Protein AF-A0A4Z2BMJ3-F1 (afdb_monomer)

Mean predicted aligned error: 12.87 Å

InterPro domains:
  IPR039015 Endonuclease domain-containing 1 protein [PTHR21472] (11-104)
  IPR044925 His-Me finger superfamily [SSF54060] (32-104)
  IPR044929 DNA/RNA non-specific endonuclease superfamily [G3DSA:3.40.570.10] (41-108)

pLDDT: mean 78.42, std 15.23, range [35.69, 95.88]

Nearest PDB structures (foldseek):
  4dfc-assembly1_A  TM=6.182E-01  e=1.290E+00  Escherichia coli K-12
  5efv-assembly1_A  TM=5.484E-01  e=3.206E+00  Dubowvirus dv11
  3v4r-assembly1_B  TM=6.778E-01  e=6.997E+00  Bacillus subtilis
  7ona-assembly1_A  TM=5.035E-01  e=8.505E+00  synthetic construct

Organism: NCBI:txid433685

Secondary structure (DSSP, 8-state):
----HHHHHHHHHHHHHHT-----EESSSTTTGGGSGGG-PPSS---TTEEEEEEEETTEEEEEEEEETTTTEEEEEE---PPP-S-----PPP---GGGS-TT----

Structure (mmCIF, N/CA/C/O backbone):
data_AF-A0A4Z2BMJ3-F1
#
_entry.id   AF-A0A4Z2BMJ3-F1
#
loop_
_atom_site.group_PDB
_atom_site.id
_atom_site.type_symbol
_atom_site.label_atom_id
_atom_site.label_alt_id
_atom_site.label_comp_id
_atom_site.label_asym_id
_atom_site.label_entity_id
_atom_site.label_seq_id
_atom_site.pdbx_PDB_ins_code
_atom_site.Cartn_x
_atom_site.Cartn_y
_atom_site.Cartn_z
_atom_site.occupancy
_atom_site.B_iso_or_equiv
_atom_site.auth_seq_id
_atom_site.auth_comp_id
_atom_site.auth_asym_id
_atom_site.auth_atom_id
_atom_site.pdbx_PDB_model_num
ATOM 1 N N . MET A 1 1 ? 44.184 21.106 25.206 1.00 51.38 1 MET A N 1
ATOM 2 C CA . MET A 1 1 ? 43.675 19.752 24.883 1.00 51.38 1 MET A CA 1
ATOM 3 C C . MET A 1 1 ? 42.801 19.838 23.637 1.00 51.38 1 MET A C 1
ATOM 5 O O . MET A 1 1 ? 41.667 20.286 23.727 1.00 51.38 1 MET A O 1
ATOM 9 N N . MET A 1 2 ? 43.343 19.494 22.467 1.00 58.88 2 MET A N 1
ATOM 10 C CA . MET A 1 2 ? 42.607 19.513 21.197 1.00 58.88 2 MET A CA 1
ATOM 11 C C . MET A 1 2 ? 41.956 18.140 21.017 1.00 58.88 2 MET A C 1
ATOM 13 O O . MET A 1 2 ? 42.655 17.136 20.909 1.00 58.88 2 MET A O 1
ATOM 17 N N . ARG A 1 3 ? 40.622 18.072 21.073 1.00 63.09 3 ARG A N 1
ATOM 18 C CA . ARG A 1 3 ? 39.896 16.818 20.824 1.00 63.09 3 ARG A CA 1
ATOM 19 C C . ARG A 1 3 ? 40.143 16.417 19.362 1.00 63.09 3 ARG A C 1
ATOM 21 O O . ARG A 1 3 ? 39.996 17.277 18.493 1.00 63.09 3 ARG A O 1
ATOM 28 N N . PRO A 1 4 ? 40.550 15.169 19.079 1.00 74.94 4 PRO A N 1
ATOM 29 C CA . PRO A 1 4 ? 40.954 14.771 17.737 1.00 74.94 4 PRO A CA 1
ATOM 30 C C . PRO A 1 4 ? 39.767 14.905 16.782 1.00 74.94 4 PRO A C 1
ATOM 32 O O . PRO A 1 4 ? 38.715 14.330 17.032 1.00 74.94 4 PRO A O 1
ATOM 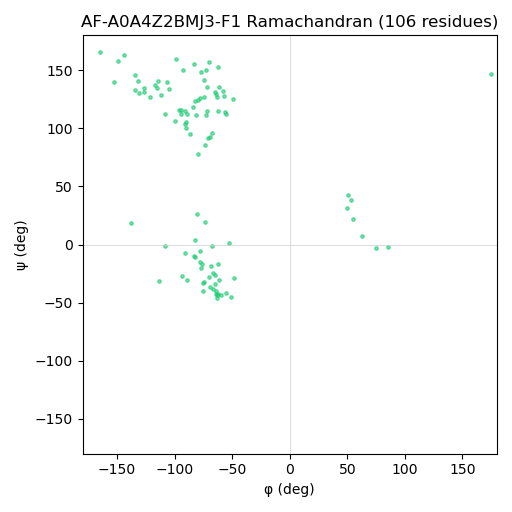35 N N . LEU A 1 5 ? 39.944 15.626 15.669 1.00 71.75 5 LEU A N 1
ATOM 36 C CA . LEU A 1 5 ? 38.939 15.785 14.601 1.00 71.75 5 LEU A CA 1
ATOM 37 C C . LEU A 1 5 ? 38.334 14.440 14.154 1.00 71.75 5 LEU A C 1
ATOM 39 O O . LEU A 1 5 ? 37.162 14.370 13.800 1.00 71.75 5 LEU A O 1
ATOM 43 N N . SER A 1 6 ? 39.118 13.364 14.274 1.00 76.12 6 SER A N 1
ATOM 44 C CA . SER A 1 6 ? 38.694 11.977 14.076 1.00 76.12 6 SER A CA 1
ATOM 45 C C . SER A 1 6 ? 37.438 11.607 14.877 1.00 76.12 6 SER A C 1
ATOM 47 O O . SER A 1 6 ? 36.506 11.042 14.310 1.00 76.12 6 SER A O 1
ATOM 49 N N . SER A 1 7 ? 37.338 11.976 16.161 1.00 80.44 7 SER A N 1
ATOM 50 C CA . SER A 1 7 ? 36.177 11.597 16.978 1.00 80.44 7 SER A CA 1
ATOM 51 C C . SER A 1 7 ? 34.881 12.235 16.478 1.00 80.44 7 SER A C 1
ATOM 53 O O . SER A 1 7 ? 33.832 11.596 16.522 1.00 80.44 7 SER A O 1
ATOM 55 N N . TYR A 1 8 ? 34.949 13.455 15.940 1.00 85.44 8 TYR A N 1
ATOM 56 C CA . TYR A 1 8 ? 33.791 14.124 15.349 1.00 85.44 8 TYR A CA 1
ATOM 57 C C . TYR A 1 8 ? 33.336 13.448 14.053 1.00 85.44 8 TYR A C 1
ATOM 59 O O . TYR A 1 8 ? 32.134 13.315 13.844 1.00 85.44 8 TYR A O 1
ATOM 67 N N . VAL A 1 9 ? 34.262 12.951 13.225 1.00 87.69 9 VAL A N 1
ATOM 68 C CA . VAL A 1 9 ? 33.932 12.196 12.000 1.00 87.69 9 VAL A CA 1
ATOM 69 C C . VAL A 1 9 ? 33.214 10.886 12.332 1.00 87.69 9 VAL A C 1
ATOM 71 O O . VAL A 1 9 ? 32.211 10.556 11.698 1.00 87.69 9 VAL A O 1
ATOM 74 N N . TRP A 1 10 ? 33.676 10.168 13.359 1.00 84.19 10 TRP A N 1
ATOM 75 C CA . TRP A 1 10 ? 33.030 8.941 13.836 1.00 84.19 10 TRP A CA 1
ATOM 76 C C . TRP A 1 10 ? 31.620 9.195 14.373 1.00 84.19 10 TRP A C 1
ATOM 78 O O . TRP A 1 10 ? 30.685 8.485 14.005 1.00 84.19 10 TRP A O 1
ATOM 88 N N . ILE A 1 11 ? 31.452 10.233 15.195 1.00 88.38 11 ILE A N 1
ATOM 89 C CA . ILE A 1 11 ? 30.141 10.627 15.729 1.00 88.38 11 ILE A CA 1
ATOM 90 C C . ILE A 1 11 ? 29.193 11.024 14.589 1.00 88.38 11 ILE A C 1
ATOM 92 O O . ILE A 1 11 ? 28.039 10.598 14.582 1.00 88.38 11 ILE A O 1
ATOM 96 N N . LEU A 1 12 ? 29.679 11.778 13.598 1.00 85.31 12 LEU A N 1
ATOM 97 C CA . LEU A 1 12 ? 28.885 12.170 12.435 1.00 85.31 12 LEU A CA 1
ATOM 98 C C . LEU A 1 12 ? 28.461 10.945 11.607 1.00 85.31 12 LEU A C 1
ATOM 100 O O . LEU A 1 12 ? 27.296 10.833 11.243 1.00 85.31 12 LEU A O 1
ATOM 104 N N . CYS A 1 13 ? 29.364 9.988 11.364 1.00 83.25 13 CYS A N 1
ATOM 105 C CA . CYS A 1 13 ? 29.033 8.743 10.660 1.00 83.25 13 CYS A CA 1
ATOM 106 C C . CYS A 1 13 ? 27.956 7.929 11.387 1.00 83.25 13 CYS A C 1
ATOM 108 O O . CYS A 1 13 ? 27.023 7.443 10.747 1.00 83.25 13 CYS A O 1
ATOM 110 N N . LEU A 1 14 ? 28.053 7.805 12.713 1.00 82.62 14 LEU A N 1
ATOM 111 C CA . LEU A 1 14 ? 27.053 7.099 13.518 1.00 82.62 14 LEU A CA 1
ATOM 112 C C . LEU A 1 14 ? 25.682 7.790 13.460 1.00 82.62 14 LEU A C 1
ATOM 114 O O . LEU A 1 14 ? 24.666 7.111 13.324 1.00 82.62 14 LEU A O 1
ATOM 118 N N . LEU A 1 15 ? 25.653 9.126 13.489 1.00 80.19 15 LEU A N 1
ATOM 119 C CA . LEU A 1 15 ? 24.420 9.912 13.378 1.00 80.19 15 LEU A CA 1
ATOM 120 C C . LEU A 1 15 ? 23.762 9.777 11.991 1.00 80.19 15 LEU A C 1
ATOM 122 O O . LEU A 1 15 ? 22.544 9.677 11.880 1.00 80.19 15 LEU A O 1
ATOM 126 N N . MET A 1 16 ? 24.555 9.724 10.918 1.00 73.56 16 MET A N 1
ATOM 127 C CA . MET A 1 16 ? 24.038 9.560 9.552 1.00 73.56 16 MET A CA 1
ATOM 128 C C . MET A 1 16 ? 23.466 8.157 9.295 1.00 73.56 16 MET A C 1
ATOM 130 O O . MET A 1 16 ? 22.565 8.001 8.469 1.00 73.56 16 MET A O 1
ATOM 134 N N . MET A 1 17 ? 23.955 7.133 10.001 1.00 66.69 17 MET A N 1
ATOM 135 C CA . MET A 1 17 ? 23.423 5.770 9.898 1.00 66.69 17 MET A CA 1
ATOM 136 C C . MET A 1 17 ? 22.075 5.604 10.610 1.00 66.69 17 MET A C 1
ATOM 138 O O . MET A 1 17 ? 21.234 4.849 10.124 1.00 66.69 17 MET A O 1
ATOM 142 N N . SER A 1 18 ? 21.831 6.327 11.708 1.00 60.81 18 SER A N 1
ATOM 143 C CA . SER A 1 18 ? 20.557 6.280 12.444 1.00 60.81 18 SER A CA 1
ATOM 144 C C . SER A 1 18 ? 19.428 7.088 11.789 1.00 60.81 18 SER A C 1
ATOM 146 O O . SER A 1 18 ? 18.260 6.858 12.089 1.00 60.81 18 SER A O 1
ATOM 148 N N . LEU A 1 19 ? 19.746 7.979 10.843 1.00 59.16 19 LEU A N 1
ATOM 149 C CA . LEU A 1 19 ? 18.777 8.747 10.044 1.00 59.16 19 LEU A CA 1
ATOM 150 C C . LEU A 1 19 ? 18.217 7.980 8.832 1.00 59.16 19 LEU A C 1
ATOM 152 O O . LEU A 1 19 ? 17.438 8.531 8.047 1.00 59.16 19 LEU A O 1
ATOM 156 N N . ARG A 1 20 ? 18.580 6.704 8.650 1.00 54.66 20 ARG A N 1
ATOM 157 C CA . ARG A 1 20 ? 17.962 5.851 7.630 1.00 54.66 20 ARG A CA 1
ATOM 158 C C . ARG A 1 20 ? 16.551 5.464 8.076 1.00 54.66 20 ARG A C 1
ATOM 160 O O . ARG A 1 20 ? 16.336 4.415 8.664 1.00 54.66 20 ARG A O 1
ATOM 167 N N . GLY A 1 21 ? 15.580 6.325 7.780 1.00 52.34 21 GLY A N 1
ATOM 168 C CA . GLY A 1 21 ? 14.176 5.932 7.776 1.00 52.34 21 GLY A CA 1
ATOM 169 C C . GLY A 1 21 ? 13.966 4.850 6.717 1.00 52.34 21 GLY A C 1
ATOM 170 O O . GLY A 1 21 ? 14.163 5.108 5.526 1.00 52.34 21 GLY A O 1
ATOM 171 N N . ASP A 1 22 ? 13.604 3.646 7.152 1.00 52.00 22 ASP A N 1
ATOM 172 C CA . ASP A 1 22 ? 13.261 2.534 6.271 1.00 52.00 22 ASP A CA 1
ATOM 173 C C . ASP A 1 22 ? 11.915 2.814 5.595 1.00 52.00 22 ASP A C 1
ATOM 175 O O . ASP A 1 22 ? 10.843 2.477 6.097 1.00 52.00 22 ASP A O 1
ATOM 179 N N . THR A 1 23 ? 11.952 3.431 4.417 1.00 51.97 23 THR A N 1
ATOM 180 C CA . THR A 1 23 ? 10.844 3.336 3.464 1.00 51.97 23 THR A CA 1
ATOM 181 C C . THR A 1 23 ? 10.972 1.997 2.744 1.00 51.97 23 THR A C 1
ATOM 183 O O . THR A 1 23 ? 11.500 1.902 1.636 1.00 51.97 23 THR A O 1
ATOM 186 N N . SER A 1 24 ? 10.566 0.913 3.409 1.00 53.78 24 SER A N 1
ATOM 187 C CA . SER A 1 24 ? 10.658 -0.429 2.836 1.00 53.78 24 SER A CA 1
ATOM 188 C C . SER A 1 24 ? 9.658 -0.594 1.685 1.00 53.78 24 SER A C 1
ATOM 190 O O . SER A 1 24 ? 8.504 -0.978 1.866 1.00 53.78 24 SER A O 1
ATOM 192 N N . VAL A 1 25 ? 10.109 -0.329 0.456 1.00 56.53 25 VAL A N 1
ATOM 193 C CA . VAL A 1 25 ? 9.454 -0.864 -0.743 1.00 56.53 25 VAL A CA 1
ATOM 194 C C . VAL A 1 25 ? 9.684 -2.369 -0.713 1.00 56.53 25 VAL A C 1
ATOM 196 O O . VAL A 1 25 ? 10.756 -2.863 -1.064 1.00 56.53 25 VAL A O 1
ATOM 199 N N . ALA A 1 26 ? 8.702 -3.099 -0.199 1.00 59.81 26 ALA A N 1
ATOM 200 C CA . ALA A 1 26 ? 8.824 -4.528 -0.013 1.00 59.81 26 ALA A CA 1
ATOM 201 C C . ALA A 1 26 ? 8.769 -5.236 -1.377 1.00 59.81 26 ALA A C 1
ATOM 203 O O . ALA A 1 26 ? 7.936 -4.950 -2.235 1.00 59.81 26 ALA A O 1
ATOM 204 N N . SER A 1 27 ? 9.652 -6.209 -1.598 1.00 66.75 27 SER A N 1
ATOM 205 C CA . SER A 1 27 ? 9.585 -7.053 -2.799 1.00 66.75 27 SER A CA 1
ATOM 206 C C . SER A 1 27 ? 8.358 -7.979 -2.781 1.00 66.75 27 SER A C 1
ATOM 208 O O . SER A 1 27 ? 7.929 -8.472 -3.826 1.00 66.75 27 SER A O 1
ATOM 210 N N . THR A 1 28 ? 7.760 -8.184 -1.604 1.00 82.75 28 THR A N 1
ATOM 211 C CA . THR A 1 28 ? 6.604 -9.049 -1.331 1.00 82.75 28 THR A CA 1
ATOM 212 C C . THR A 1 28 ? 5.707 -8.422 -0.258 1.00 82.75 28 THR A C 1
ATOM 214 O O . THR A 1 28 ? 6.153 -7.567 0.495 1.00 82.75 28 THR A O 1
ATOM 217 N N . PHE A 1 29 ? 4.457 -8.871 -0.125 1.00 90.75 29 PHE A N 1
ATOM 218 C CA . PHE A 1 29 ? 3.545 -8.401 0.931 1.00 90.75 29 PHE A CA 1
ATOM 219 C C . PHE A 1 29 ? 3.776 -9.074 2.299 1.00 90.75 29 PHE A C 1
ATOM 221 O O . PHE A 1 29 ? 2.842 -9.195 3.083 1.00 90.75 29 PHE A O 1
ATOM 228 N N . ARG A 1 30 ? 4.989 -9.557 2.600 1.00 88.06 30 ARG A N 1
ATOM 229 C CA . ARG A 1 30 ? 5.248 -10.414 3.773 1.00 88.06 30 ARG A CA 1
ATOM 230 C C . ARG A 1 30 ? 4.807 -9.782 5.099 1.00 88.06 30 ARG A C 1
ATOM 232 O O . ARG A 1 30 ? 4.174 -10.458 5.900 1.00 88.06 30 ARG A O 1
ATOM 239 N N . ASP A 1 31 ? 5.066 -8.490 5.286 1.00 89.25 31 ASP A N 1
ATOM 240 C CA . ASP A 1 31 ? 4.796 -7.786 6.551 1.00 89.25 31 ASP A CA 1
ATOM 241 C C . ASP A 1 31 ? 3.336 -7.318 6.696 1.00 89.25 31 ASP A C 1
ATOM 243 O O . ASP A 1 31 ? 2.913 -6.871 7.761 1.00 89.25 31 ASP A O 1
ATOM 247 N N . CYS A 1 32 ? 2.547 -7.403 5.624 1.00 93.31 32 CYS A N 1
ATOM 248 C CA . CYS A 1 32 ? 1.181 -6.884 5.563 1.00 93.31 32 CYS A CA 1
ATOM 249 C C . CYS A 1 32 ? 0.205 -7.839 4.852 1.00 93.31 32 CYS A C 1
ATOM 251 O O . CYS A 1 32 ? -0.883 -7.433 4.446 1.00 93.31 32 CYS A O 1
ATOM 253 N N . SER A 1 33 ? 0.561 -9.124 4.727 1.00 94.56 33 SER A N 1
ATOM 254 C CA . SER A 1 33 ? -0.245 -10.140 4.035 1.00 94.56 33 SER A CA 1
ATOM 255 C C . SER A 1 33 ? -1.614 -10.338 4.685 1.00 94.56 33 SER A C 1
ATOM 257 O O . SER A 1 33 ? -2.596 -10.604 4.002 1.00 94.56 33 SER A O 1
ATOM 259 N N . HIS A 1 34 ? -1.698 -10.138 6.000 1.00 95.19 34 HIS A N 1
ATOM 260 C CA . HIS A 1 34 ? -2.923 -10.283 6.781 1.00 95.19 34 HIS A CA 1
ATOM 261 C C . HIS A 1 34 ? -4.051 -9.321 6.375 1.00 95.19 34 HIS A C 1
ATOM 263 O O . HIS A 1 34 ? -5.200 -9.573 6.726 1.00 95.19 34 HIS A O 1
ATOM 269 N N . PHE A 1 35 ? -3.762 -8.246 5.631 1.00 95.88 35 PHE A N 1
ATOM 270 C CA . PHE A 1 35 ? -4.805 -7.365 5.100 1.00 95.88 35 PHE A CA 1
ATOM 271 C C . PHE A 1 35 ? -5.536 -7.939 3.885 1.00 95.88 35 PHE A C 1
ATOM 273 O O . PHE A 1 35 ? -6.638 -7.484 3.576 1.00 95.88 35 PHE A O 1
ATOM 280 N N . PHE A 1 36 ? -4.950 -8.912 3.187 1.00 94.88 36 PHE A N 1
ATOM 281 C CA . PHE A 1 36 ? -5.614 -9.568 2.067 1.00 94.88 36 PHE A CA 1
ATOM 282 C C . PHE A 1 36 ? -6.647 -10.578 2.560 1.00 94.88 36 PHE A C 1
ATOM 284 O O . PHE A 1 36 ? -6.469 -11.235 3.590 1.00 94.88 36 PHE A O 1
ATOM 291 N N . TYR A 1 37 ? -7.712 -10.753 1.778 1.00 91.75 37 TYR A N 1
ATOM 292 C CA . TYR A 1 37 ? -8.664 -11.831 2.009 1.00 91.75 37 TYR A CA 1
ATOM 293 C C . TYR A 1 37 ? -7.933 -13.177 1.990 1.00 91.75 37 TYR A C 1
ATOM 295 O O . TYR A 1 37 ? -7.161 -13.455 1.072 1.00 91.75 37 TYR A O 1
ATOM 303 N N . MET A 1 38 ? -8.125 -13.980 3.041 1.00 94.06 38 MET A N 1
ATOM 304 C CA . MET A 1 38 ? -7.396 -15.240 3.243 1.00 94.06 38 MET A CA 1
ATOM 305 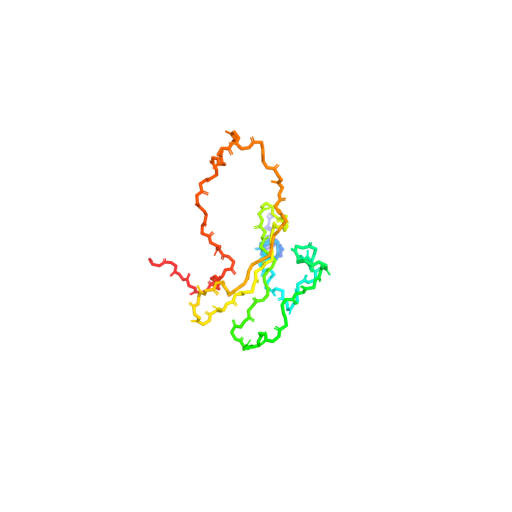C C . MET A 1 38 ? -5.869 -15.099 3.089 1.00 94.06 38 MET A C 1
ATOM 307 O O . MET A 1 38 ? -5.198 -16.016 2.627 1.00 94.06 38 MET A O 1
ATOM 311 N N . GLN A 1 39 ? -5.318 -13.931 3.435 1.00 94.25 39 GLN A N 1
ATOM 312 C CA . GLN A 1 39 ? -3.892 -13.607 3.315 1.00 94.25 39 GLN A CA 1
ATOM 313 C C . GLN A 1 39 ? -3.310 -13.800 1.903 1.00 94.25 39 GLN A C 1
ATOM 315 O O . GLN A 1 39 ? -2.100 -13.962 1.737 1.00 94.25 39 GLN A O 1
ATOM 320 N N . THR A 1 40 ? -4.168 -13.783 0.879 1.00 92.44 40 THR A N 1
ATOM 321 C CA . THR A 1 40 ? -3.796 -14.116 -0.495 1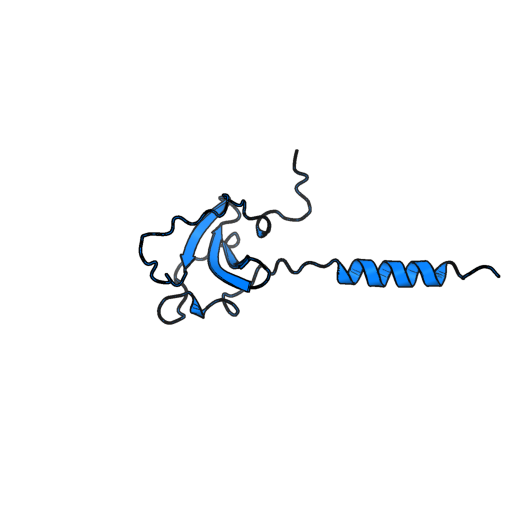.00 92.44 40 THR A CA 1
ATOM 322 C C . THR A 1 40 ? -3.771 -12.854 -1.360 1.00 92.44 40 THR A C 1
ATOM 324 O O . THR A 1 40 ? -4.822 -12.253 -1.596 1.00 92.44 40 THR A O 1
ATOM 327 N N . PRO A 1 41 ? -2.593 -12.411 -1.838 1.00 90.75 41 PRO A N 1
ATOM 328 C CA . PRO A 1 41 ? -2.499 -11.236 -2.695 1.00 90.75 41 PRO A CA 1
ATOM 329 C C . PRO A 1 41 ? -3.080 -11.494 -4.095 1.00 90.75 41 PRO A C 1
ATOM 331 O O . PRO A 1 41 ? -3.126 -12.644 -4.539 1.00 90.75 41 PRO A O 1
ATOM 334 N N . PRO A 1 42 ? -3.492 -10.437 -4.824 1.00 87.19 42 PRO A N 1
ATOM 335 C CA . PRO A 1 42 ? -4.001 -10.583 -6.182 1.00 87.19 42 PRO A CA 1
ATOM 336 C C . PRO A 1 42 ? -2.935 -11.179 -7.108 1.00 87.19 42 PRO A C 1
ATOM 338 O O . PRO A 1 42 ? -1.771 -10.768 -7.101 1.00 87.19 42 PRO A O 1
ATOM 341 N N . VAL A 1 43 ? -3.356 -12.145 -7.922 1.00 87.06 43 VAL A N 1
ATOM 342 C CA . VAL A 1 43 ? -2.529 -12.806 -8.940 1.00 87.06 43 VAL A CA 1
ATOM 343 C C . VAL A 1 43 ? -2.790 -12.207 -10.325 1.00 87.06 43 VAL A C 1
ATOM 345 O O . VAL A 1 43 ? -3.815 -11.572 -10.555 1.00 87.06 43 VAL A O 1
ATOM 348 N N . GLY A 1 44 ? -1.851 -12.389 -11.256 1.00 86.31 44 GLY A N 1
ATOM 349 C CA . GLY A 1 44 ? -1.996 -11.934 -12.648 1.00 86.31 44 GLY A CA 1
ATOM 350 C C . GLY A 1 44 ? -1.597 -10.478 -12.913 1.00 86.31 44 GLY A C 1
ATOM 351 O O . GLY A 1 44 ? -1.603 -10.049 -14.061 1.00 86.31 44 GLY A O 1
ATOM 352 N N . MET A 1 45 ? -1.196 -9.722 -11.887 1.00 85.81 45 MET A N 1
ATOM 353 C CA . MET A 1 45 ? -0.672 -8.361 -12.042 1.00 85.81 45 MET A CA 1
ATOM 354 C C . MET A 1 45 ? 0.858 -8.376 -11.983 1.00 85.81 45 MET A C 1
ATOM 356 O O . MET A 1 45 ? 1.456 -8.561 -10.920 1.00 85.81 45 MET A O 1
ATOM 360 N N . THR A 1 46 ? 1.497 -8.188 -13.137 1.00 85.62 46 THR A N 1
ATOM 361 C CA . THR A 1 46 ? 2.959 -8.200 -13.283 1.00 85.62 46 THR A CA 1
ATOM 362 C C . THR A 1 46 ? 3.438 -6.994 -14.073 1.00 85.62 46 THR A C 1
ATOM 364 O O . THR A 1 46 ? 2.829 -6.617 -15.068 1.00 85.62 46 THR A O 1
ATOM 367 N N . GLY A 1 47 ? 4.557 -6.411 -13.661 1.00 87.56 47 GLY A N 1
ATOM 368 C CA . GLY A 1 47 ? 5.171 -5.284 -14.351 1.00 87.56 47 GLY A CA 1
ATOM 369 C C . GLY A 1 47 ? 6.366 -4.771 -13.565 1.00 87.56 47 GLY A C 1
ATOM 370 O O . GLY A 1 47 ? 6.368 -4.823 -12.337 1.00 87.56 47 GLY A O 1
ATOM 371 N N . SER A 1 48 ? 7.388 -4.283 -14.264 1.00 89.06 48 SER A N 1
ATOM 372 C CA . SER A 1 48 ? 8.607 -3.748 -13.641 1.00 89.06 48 SER A CA 1
ATOM 373 C C . SER A 1 48 ? 8.357 -2.467 -12.842 1.00 89.06 48 SER A C 1
ATOM 375 O O . SER A 1 48 ? 9.097 -2.170 -11.908 1.00 89.06 48 SER A O 1
ATOM 377 N N . SER A 1 49 ? 7.301 -1.720 -13.178 1.00 90.31 49 SER A N 1
ATOM 378 C CA . SER A 1 49 ? 6.881 -0.521 -12.450 1.00 90.31 49 SER A CA 1
ATOM 379 C C . SER A 1 49 ? 6.037 -0.820 -11.209 1.00 90.31 49 SER A C 1
ATOM 381 O O . SER A 1 49 ? 5.795 0.091 -10.413 1.00 90.31 49 SER A O 1
ATOM 383 N N . LEU A 1 50 ? 5.591 -2.071 -11.028 1.00 89.88 50 LEU A N 1
ATOM 384 C CA . LEU A 1 50 ? 4.732 -2.452 -9.913 1.00 89.88 50 LEU A CA 1
ATOM 385 C C . LEU A 1 50 ? 5.541 -2.595 -8.627 1.00 89.88 50 LEU A C 1
ATOM 387 O O . LEU A 1 50 ? 6.502 -3.359 -8.543 1.00 89.88 50 LEU A O 1
ATOM 391 N N . ARG A 1 51 ? 5.097 -1.890 -7.591 1.00 89.81 51 ARG A N 1
ATOM 392 C CA . ARG A 1 51 ? 5.663 -1.912 -6.245 1.00 89.81 51 ARG A CA 1
ATOM 393 C C . ARG A 1 51 ? 4.643 -2.487 -5.277 1.00 89.81 51 ARG A C 1
ATOM 395 O O . ARG A 1 51 ? 3.473 -2.109 -5.299 1.00 89.81 51 ARG A O 1
ATOM 402 N N . ARG A 1 52 ? 5.091 -3.395 -4.413 1.00 90.38 52 ARG A N 1
ATOM 403 C CA . ARG A 1 52 ? 4.285 -3.947 -3.319 1.00 90.38 52 ARG A CA 1
ATOM 404 C C . ARG A 1 52 ? 4.627 -3.154 -2.067 1.00 90.38 52 ARG A C 1
ATOM 406 O O . ARG A 1 52 ? 5.777 -3.130 -1.642 1.00 90.38 52 ARG A O 1
ATOM 413 N N . ILE A 1 53 ? 3.651 -2.441 -1.527 1.00 90.44 53 ILE A N 1
ATOM 414 C CA . ILE A 1 53 ? 3.871 -1.492 -0.439 1.00 90.44 53 ILE A CA 1
ATOM 415 C C . ILE A 1 53 ? 3.008 -1.907 0.747 1.00 90.44 53 ILE A C 1
ATOM 417 O O . ILE A 1 53 ? 1.799 -2.100 0.615 1.00 90.44 53 ILE A O 1
ATOM 421 N N . CYS A 1 54 ? 3.640 -2.046 1.909 1.00 91.19 54 CYS A N 1
ATOM 422 C CA . CYS A 1 54 ? 2.942 -2.115 3.184 1.00 91.19 54 CYS A CA 1
ATOM 423 C C . CYS A 1 54 ? 2.834 -0.689 3.714 1.00 91.19 54 CYS A C 1
ATOM 425 O O . CYS A 1 54 ? 3.828 -0.137 4.177 1.00 91.19 54 CYS A O 1
ATOM 427 N N . GLN A 1 55 ? 1.651 -0.088 3.615 1.00 89.94 55 GLN A N 1
ATOM 428 C CA . GLN A 1 55 ? 1.452 1.306 3.989 1.00 89.94 55 GLN A CA 1
ATOM 429 C C . GLN A 1 55 ? 1.455 1.436 5.505 1.00 89.94 55 GLN A C 1
ATOM 431 O O . GLN A 1 55 ? 0.732 0.718 6.206 1.00 89.94 55 GLN A O 1
ATOM 436 N N . ARG A 1 56 ? 2.296 2.337 6.018 1.00 87.44 56 ARG A N 1
ATOM 437 C CA . ARG A 1 56 ? 2.534 2.486 7.457 1.00 87.44 56 ARG A CA 1
ATOM 438 C C . ARG A 1 56 ? 2.090 3.853 7.945 1.00 87.44 56 ARG A C 1
ATOM 440 O O . ARG A 1 56 ? 2.409 4.869 7.342 1.00 87.44 56 ARG A O 1
ATOM 447 N N . TYR A 1 57 ? 1.434 3.872 9.097 1.00 83.75 57 TYR A N 1
ATOM 448 C CA . TYR A 1 57 ? 1.154 5.085 9.859 1.00 83.75 57 TYR A CA 1
ATOM 449 C C . TYR A 1 57 ? 1.653 4.894 11.286 1.00 83.75 57 TYR A C 1
ATOM 451 O O . TYR A 1 57 ? 1.370 3.863 11.896 1.00 83.75 57 TYR A O 1
ATOM 459 N N . ALA A 1 58 ? 2.399 5.870 11.813 1.00 83.75 58 ALA A N 1
ATOM 460 C CA . ALA A 1 58 ? 3.066 5.765 13.115 1.00 83.75 58 ALA A CA 1
ATOM 461 C C . ALA A 1 58 ? 3.903 4.473 13.252 1.00 83.75 58 ALA A C 1
ATOM 463 O O . ALA A 1 58 ? 3.868 3.790 14.269 1.00 83.75 58 ALA A O 1
ATOM 464 N N . ASN A 1 59 ? 4.632 4.121 12.185 1.00 82.12 59 ASN A N 1
ATOM 465 C CA . ASN A 1 59 ? 5.444 2.907 12.072 1.00 82.12 59 ASN A CA 1
ATOM 466 C C . ASN A 1 59 ? 4.671 1.569 12.134 1.00 82.12 59 ASN A C 1
ATOM 468 O O . ASN A 1 59 ? 5.281 0.501 12.104 1.00 82.12 59 ASN A O 1
ATOM 472 N N . GLU A 1 60 ? 3.340 1.595 12.131 1.00 86.44 60 GLU A N 1
ATOM 473 C CA . GLU A 1 60 ? 2.479 0.411 12.123 1.00 86.44 60 GLU A CA 1
ATOM 474 C C . GLU A 1 60 ? 1.865 0.213 10.733 1.00 86.44 60 GLU A C 1
ATOM 476 O O . GLU A 1 60 ? 1.368 1.168 10.134 1.00 86.44 60 GLU A O 1
ATOM 481 N N . ALA A 1 61 ? 1.884 -1.017 10.210 1.00 90.25 61 ALA A N 1
ATOM 482 C CA . ALA A 1 61 ? 1.217 -1.330 8.950 1.00 90.25 61 ALA A CA 1
ATOM 483 C C . ALA A 1 61 ? -0.303 -1.159 9.102 1.00 90.25 61 ALA A C 1
ATOM 485 O O . ALA A 1 61 ? -0.904 -1.648 10.058 1.00 90.25 61 ALA A O 1
ATOM 486 N N . ARG A 1 62 ? -0.930 -0.445 8.166 1.00 91.00 62 ARG A N 1
ATOM 487 C CA . ARG A 1 62 ? -2.371 -0.151 8.181 1.00 91.00 62 ARG A CA 1
ATOM 488 C C . ARG A 1 62 ? -3.131 -0.815 7.046 1.00 91.00 62 ARG A C 1
ATOM 490 O O . ARG A 1 62 ? -4.305 -1.126 7.225 1.00 91.00 62 ARG A O 1
ATOM 497 N N . TYR A 1 63 ? -2.482 -0.989 5.900 1.00 93.75 63 TYR A N 1
ATOM 498 C CA . TYR A 1 63 ? -3.052 -1.628 4.722 1.00 93.75 63 TYR A CA 1
ATOM 499 C C . TYR A 1 63 ? -1.944 -2.009 3.731 1.00 93.75 63 TYR A C 1
ATOM 501 O O . TYR A 1 63 ? -0.796 -1.575 3.859 1.00 93.75 63 TYR A O 1
ATOM 509 N N . ALA A 1 64 ? -2.279 -2.851 2.759 1.00 94.50 64 ALA A N 1
ATOM 510 C CA . ALA A 1 64 ? -1.389 -3.252 1.676 1.00 94.50 64 ALA A CA 1
ATOM 511 C C . ALA A 1 64 ? -1.821 -2.585 0.365 1.00 94.50 64 ALA A C 1
ATOM 513 O O . ALA A 1 64 ? -3.015 -2.532 0.076 1.00 94.50 64 ALA A O 1
ATOM 514 N N . THR A 1 65 ? -0.861 -2.137 -0.444 1.00 93.56 65 THR A N 1
ATOM 515 C CA . THR A 1 65 ? -1.111 -1.475 -1.735 1.00 93.56 65 THR A CA 1
ATOM 516 C C . THR A 1 65 ? -0.192 -2.038 -2.818 1.00 93.56 65 THR A C 1
ATOM 518 O O . THR A 1 65 ? 1.021 -2.152 -2.629 1.00 93.56 65 THR A O 1
ATOM 521 N N . LEU A 1 66 ? -0.758 -2.366 -3.978 1.00 93.12 66 LEU A N 1
ATOM 522 C CA . LEU A 1 66 ? -0.032 -2.592 -5.223 1.00 93.12 66 LEU A CA 1
ATOM 523 C C . LEU A 1 66 ? -0.022 -1.286 -6.021 1.00 93.12 66 LEU A C 1
ATOM 525 O O . LEU A 1 66 ? -1.061 -0.829 -6.498 1.00 93.12 66 LEU A O 1
ATOM 529 N N . TYR A 1 67 ? 1.152 -0.687 -6.155 1.00 91.69 67 TYR A N 1
ATOM 530 C CA . TYR A 1 67 ? 1.327 0.642 -6.726 1.00 91.69 67 TYR A CA 1
ATOM 531 C C . TYR A 1 67 ? 2.050 0.577 -8.070 1.00 91.69 67 TYR A C 1
ATOM 533 O O . TYR A 1 67 ? 3.122 -0.017 -8.158 1.00 91.69 67 TYR A O 1
ATOM 541 N N . ASP A 1 68 ? 1.501 1.203 -9.109 1.00 92.12 68 ASP A N 1
ATOM 542 C CA . ASP A 1 68 ? 2.194 1.388 -10.384 1.00 92.12 68 ASP A CA 1
ATOM 543 C C . ASP A 1 68 ? 2.970 2.707 -10.367 1.00 92.12 68 ASP A C 1
ATOM 545 O O . ASP A 1 68 ? 2.398 3.792 -10.503 1.00 92.12 68 ASP A O 1
ATOM 549 N N . GLY A 1 69 ? 4.293 2.608 -10.228 1.00 87.88 69 GLY A N 1
ATOM 550 C CA . GLY A 1 69 ? 5.179 3.768 -10.210 1.00 87.88 69 GLY A CA 1
ATOM 551 C C . GLY A 1 69 ? 5.227 4.545 -11.525 1.00 87.88 69 GLY A C 1
ATOM 552 O O . GLY A 1 69 ? 5.489 5.744 -11.496 1.00 87.88 69 GLY A O 1
ATOM 553 N N . ALA A 1 70 ? 4.949 3.903 -12.664 1.00 90.62 70 ALA A N 1
ATOM 554 C CA . ALA A 1 70 ? 4.970 4.573 -13.965 1.00 90.62 70 ALA A CA 1
ATOM 555 C C . ALA A 1 70 ? 3.732 5.456 -14.156 1.00 90.62 70 ALA A C 1
ATOM 557 O O . ALA A 1 70 ? 3.833 6.574 -14.654 1.00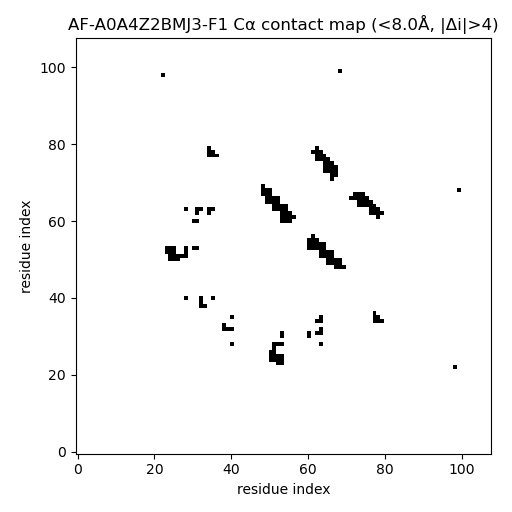 90.62 70 ALA A O 1
ATOM 558 N N . ARG A 1 71 ? 2.567 4.967 -13.719 1.00 90.94 71 ARG A N 1
ATOM 559 C CA . ARG A 1 71 ? 1.284 5.691 -13.796 1.00 90.94 71 ARG A CA 1
ATOM 560 C C . ARG A 1 71 ? 0.984 6.537 -12.563 1.00 90.94 71 ARG A C 1
ATOM 562 O O . ARG A 1 71 ? -0.003 7.263 -12.551 1.00 90.94 71 ARG A O 1
ATOM 569 N N . ARG A 1 72 ? 1.816 6.416 -11.530 1.00 88.38 72 ARG A N 1
ATOM 570 C CA . ARG A 1 72 ? 1.633 7.012 -10.207 1.00 88.38 72 ARG A CA 1
ATOM 571 C C . ARG A 1 72 ? 0.276 6.678 -9.565 1.00 88.38 72 ARG A C 1
ATOM 573 O O . ARG A 1 72 ? -0.323 7.521 -8.902 1.00 88.38 72 ARG A O 1
ATOM 580 N N . LEU A 1 73 ? -0.206 5.448 -9.755 1.00 90.44 73 LEU A N 1
ATOM 581 C CA . LEU A 1 73 ? -1.562 5.032 -9.381 1.00 90.44 73 LEU A CA 1
ATOM 582 C C . LEU A 1 73 ? -1.546 3.775 -8.490 1.00 90.44 73 LEU A C 1
ATOM 584 O O . LEU A 1 73 ? -0.863 2.804 -8.832 1.00 90.44 73 LEU A O 1
ATOM 588 N N . PRO A 1 74 ? -2.324 3.727 -7.392 1.00 91.50 74 PRO A N 1
ATOM 589 C CA . PRO A 1 74 ? -2.587 2.479 -6.686 1.00 91.50 74 PRO A CA 1
ATOM 590 C C . PRO A 1 74 ? -3.548 1.616 -7.515 1.00 91.50 74 PRO A C 1
ATOM 592 O O . PRO A 1 74 ? -4.714 1.959 -7.687 1.00 91.50 74 PRO A O 1
ATOM 595 N N . LEU A 1 75 ? -3.063 0.493 -8.044 1.00 92.75 75 LEU A N 1
ATOM 596 C CA . LEU A 1 75 ? -3.884 -0.439 -8.826 1.00 92.75 75 LEU A CA 1
ATOM 597 C C . LEU A 1 75 ? -4.805 -1.278 -7.941 1.00 92.75 75 LEU A C 1
ATOM 599 O O . LEU A 1 75 ? -5.894 -1.661 -8.359 1.00 92.75 75 LEU A O 1
ATOM 603 N N . TYR A 1 76 ? -4.344 -1.603 -6.735 1.00 92.44 76 TYR A N 1
ATOM 604 C CA . TYR A 1 76 ? -5.082 -2.432 -5.795 1.00 92.44 76 TYR A CA 1
ATOM 605 C C . TYR A 1 76 ? -4.683 -2.094 -4.362 1.00 92.44 76 TYR A C 1
ATOM 607 O O . TYR A 1 76 ? -3.494 -1.950 -4.082 1.00 92.44 76 TYR A O 1
ATOM 615 N N . SER A 1 77 ? -5.656 -2.059 -3.452 1.00 93.88 77 SER A N 1
ATOM 616 C CA . SER A 1 77 ? -5.410 -1.910 -2.016 1.00 93.88 77 SER A CA 1
ATOM 617 C C . SER A 1 77 ? -6.249 -2.903 -1.214 1.00 93.88 77 SER A C 1
ATOM 619 O O . SER A 1 77 ? -7.383 -3.209 -1.577 1.00 93.88 77 SER A O 1
ATOM 621 N N . ALA A 1 78 ? -5.698 -3.392 -0.108 1.00 95.75 78 ALA A N 1
ATOM 622 C CA . ALA A 1 78 ? -6.337 -4.332 0.807 1.00 95.75 78 ALA A CA 1
ATOM 623 C C . ALA A 1 78 ? -6.207 -3.837 2.250 1.00 95.75 78 ALA A C 1
ATOM 625 O O . ALA A 1 78 ? -5.112 -3.491 2.692 1.00 95.75 78 ALA A O 1
ATOM 626 N N . TYR A 1 79 ? -7.320 -3.821 2.985 1.00 94.75 79 TYR A N 1
ATOM 627 C CA . TYR A 1 79 ? -7.390 -3.405 4.385 1.00 94.75 79 TYR A CA 1
ATOM 628 C C . TYR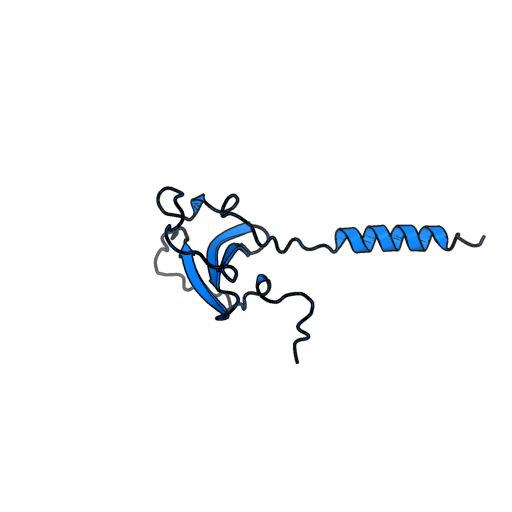 A 1 79 ? -8.498 -4.163 5.123 1.00 94.75 79 TYR A C 1
ATOM 630 O O . TYR A 1 79 ? -9.459 -4.637 4.519 1.00 94.75 79 TYR A O 1
ATOM 638 N N . ILE A 1 80 ? -8.388 -4.237 6.452 1.00 92.31 80 ILE A N 1
ATOM 639 C CA . ILE A 1 80 ? -9.442 -4.796 7.305 1.00 92.31 80 ILE A CA 1
ATOM 640 C C . ILE A 1 80 ? -10.315 -3.650 7.799 1.00 92.31 80 ILE A C 1
ATOM 642 O O . ILE A 1 80 ? -9.870 -2.789 8.563 1.00 92.31 80 ILE A O 1
ATOM 646 N N . PHE A 1 81 ? -11.580 -3.657 7.391 1.00 86.81 81 PHE A N 1
ATOM 647 C CA . PHE A 1 81 ? -12.554 -2.714 7.912 1.00 86.81 81 PHE A CA 1
ATOM 648 C C . PHE A 1 81 ? -12.909 -3.062 9.362 1.00 86.81 81 PHE A C 1
ATOM 650 O O . PHE A 1 81 ? -13.508 -4.101 9.646 1.00 86.81 81 PHE A O 1
ATOM 657 N N . LYS A 1 82 ? -12.562 -2.170 10.291 1.00 82.06 82 LYS A N 1
ATOM 658 C CA . LYS A 1 82 ? -13.058 -2.224 11.668 1.00 82.06 82 LYS A CA 1
ATOM 659 C C . LYS A 1 82 ? -14.419 -1.536 11.689 1.00 82.06 82 LYS A C 1
ATOM 661 O O . LYS A 1 82 ? -14.501 -0.355 11.357 1.00 82.06 82 LYS A O 1
ATOM 666 N N . LYS A 1 83 ? -15.480 -2.274 12.042 1.00 77.00 83 LYS A N 1
ATOM 667 C CA . LYS A 1 83 ? -16.834 -1.711 12.163 1.00 77.00 83 LYS A CA 1
ATOM 668 C C . LYS A 1 83 ? -16.788 -0.444 13.020 1.00 77.00 83 LYS A C 1
ATOM 670 O O . LYS A 1 83 ? -16.303 -0.475 14.147 1.00 77.00 83 LYS A O 1
ATOM 675 N N . SER A 1 84 ? -17.297 0.645 12.457 1.00 76.88 84 SER A N 1
ATOM 676 C CA . SER A 1 84 ? -17.588 1.879 13.179 1.00 76.88 84 SER A CA 1
ATOM 677 C C . SER A 1 84 ? -19.041 1.838 13.650 1.00 76.88 84 SER A C 1
ATOM 679 O O . SER A 1 84 ? -19.890 1.239 12.990 1.00 76.88 84 SER A O 1
ATOM 681 N N . ASP A 1 85 ? -19.335 2.499 14.765 1.00 78.44 85 ASP A N 1
ATOM 682 C CA . ASP A 1 85 ? -20.699 2.749 15.246 1.00 78.44 85 ASP A CA 1
ATOM 683 C C . ASP A 1 85 ? -21.486 3.717 14.337 1.00 78.44 85 ASP A C 1
ATOM 685 O O . ASP A 1 85 ? -22.648 4.020 14.603 1.00 78.44 85 ASP A O 1
ATOM 689 N N . GLY A 1 86 ? -20.851 4.216 13.267 1.00 73.19 86 GLY A N 1
ATOM 690 C CA . GLY A 1 86 ? -21.434 5.125 12.282 1.00 73.19 86 GLY A CA 1
ATOM 691 C C . GLY A 1 86 ? -21.595 6.558 12.790 1.00 73.19 86 GLY A C 1
ATOM 692 O O . GLY A 1 86 ? -22.010 7.428 12.027 1.00 73.19 86 GLY A O 1
ATOM 693 N N . LYS A 1 87 ? -21.253 6.820 14.057 1.00 69.06 87 LYS A N 1
ATOM 694 C CA . LYS A 1 87 ? -21.419 8.127 14.705 1.00 69.06 87 LYS A CA 1
ATOM 695 C C . LYS A 1 87 ? -20.160 8.978 14.615 1.00 69.06 87 LYS A C 1
ATOM 697 O O . LYS A 1 87 ? -20.249 10.202 14.602 1.00 69.06 87 LYS A O 1
ATOM 702 N N . ARG A 1 88 ? -18.987 8.347 14.517 1.00 67.31 88 ARG A N 1
ATOM 703 C CA . ARG A 1 88 ? -17.713 9.045 14.318 1.00 67.31 88 ARG A CA 1
ATOM 704 C C . ARG A 1 88 ? -17.387 9.203 12.837 1.00 67.31 88 ARG A C 1
ATOM 706 O O . ARG A 1 88 ? -17.088 8.224 12.152 1.00 67.31 88 ARG A O 1
ATOM 713 N N . ARG A 1 89 ? -17.349 10.454 12.372 1.00 66.94 89 ARG A N 1
ATOM 714 C CA . ARG A 1 89 ? -16.481 10.827 11.249 1.00 66.94 89 ARG A CA 1
ATOM 715 C C . ARG A 1 89 ? -15.047 10.880 11.769 1.00 66.94 89 ARG A C 1
ATOM 717 O O . ARG A 1 89 ? -14.814 11.229 12.923 1.00 66.94 89 ARG A O 1
ATOM 724 N N . MET A 1 90 ? -14.103 10.427 10.956 1.00 67.75 90 MET A N 1
ATOM 725 C CA . MET A 1 90 ? -12.702 10.437 11.348 1.00 67.75 90 MET A CA 1
ATOM 726 C C . MET A 1 90 ? -12.157 11.845 11.111 1.00 67.75 90 MET A C 1
ATOM 728 O O . MET A 1 90 ? -12.034 12.255 9.964 1.00 67.75 90 MET A O 1
ATOM 732 N N . ASP A 1 91 ? -11.836 12.572 12.183 1.00 72.00 91 ASP A N 1
ATOM 733 C CA . ASP A 1 91 ? -11.307 13.949 12.131 1.00 72.00 91 ASP A CA 1
ATOM 734 C C . ASP A 1 91 ? -9.836 14.014 11.668 1.00 72.00 91 ASP A C 1
ATOM 736 O O . ASP A 1 91 ? -9.117 14.977 11.929 1.00 72.00 91 ASP A O 1
ATOM 740 N N . THR A 1 92 ? -9.344 12.959 11.017 1.00 70.31 92 THR A N 1
ATOM 741 C CA . THR A 1 92 ? -7.971 12.903 10.520 1.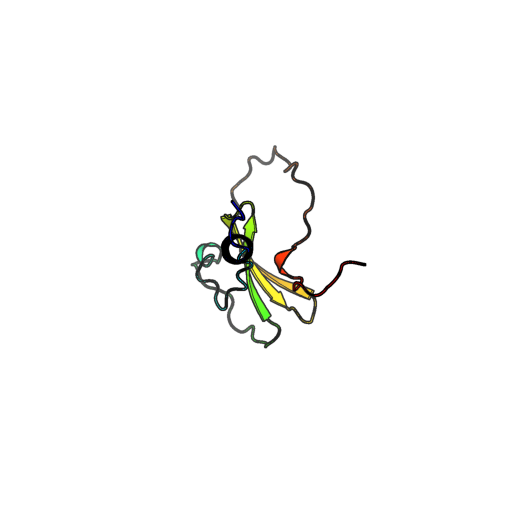00 70.31 92 THR A CA 1
ATOM 742 C C . THR A 1 92 ? -7.890 13.678 9.205 1.00 70.31 92 THR A C 1
ATOM 744 O O . THR A 1 92 ? -8.642 13.362 8.279 1.00 70.31 92 THR A O 1
ATOM 747 N N . PRO A 1 93 ? -6.995 14.675 9.093 1.00 78.25 93 PRO A N 1
ATOM 748 C CA . PRO A 1 93 ? -6.816 15.404 7.848 1.00 78.25 93 PRO A CA 1
ATOM 749 C C . PRO A 1 93 ? -6.328 14.463 6.743 1.00 78.25 93 PRO A C 1
ATOM 751 O O . PRO A 1 93 ? -5.658 13.461 7.003 1.00 78.25 93 PRO A O 1
ATOM 754 N N . TRP A 1 94 ? -6.651 14.802 5.497 1.00 75.19 94 TRP A N 1
ATOM 755 C CA . TRP A 1 94 ? -6.114 14.100 4.335 1.00 75.19 94 TRP A CA 1
ATOM 756 C C . TRP A 1 94 ? -4.582 14.152 4.337 1.00 75.19 94 TRP A C 1
ATOM 758 O O . TRP A 1 94 ? -3.992 15.214 4.528 1.00 75.19 94 TRP A O 1
ATOM 768 N N . MET A 1 95 ? -3.947 13.000 4.115 1.00 73.38 95 MET A N 1
ATOM 769 C CA . MET A 1 95 ? -2.491 12.865 4.049 1.00 73.38 95 MET A CA 1
ATOM 770 C C . MET A 1 95 ? -2.073 12.469 2.633 1.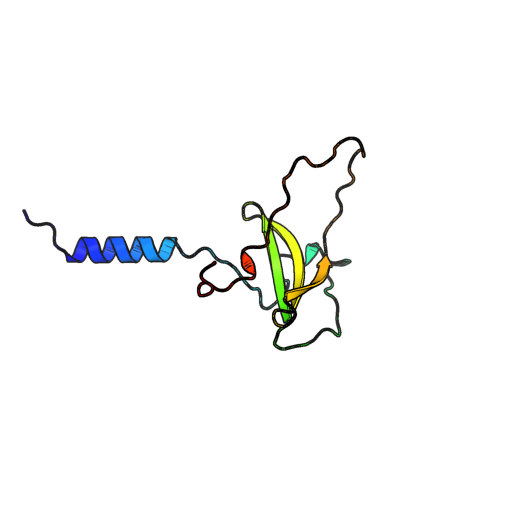00 73.38 95 MET A C 1
ATOM 772 O O . MET A 1 95 ? -2.740 11.658 1.992 1.00 73.38 95 MET A O 1
ATOM 776 N N . TYR A 1 96 ? -0.965 13.034 2.153 1.00 70.94 96 TYR A N 1
ATOM 777 C CA . TYR A 1 96 ? -0.291 12.556 0.946 1.00 70.94 96 TYR A CA 1
ATOM 778 C C . TYR A 1 96 ? 0.627 11.380 1.301 1.00 70.94 96 TYR A C 1
ATOM 780 O O . TYR A 1 96 ? 1.061 11.263 2.445 1.00 70.94 96 TYR A O 1
ATOM 788 N N . GLU A 1 97 ? 0.923 10.508 0.336 1.00 63.31 97 GLU A N 1
ATOM 789 C CA . GLU A 1 97 ? 1.728 9.299 0.551 1.00 63.31 97 GLU A CA 1
ATOM 790 C C . GLU A 1 97 ? 3.227 9.589 0.315 1.00 63.31 97 GLU A C 1
ATOM 792 O O . GLU A 1 97 ? 3.673 9.612 -0.834 1.00 63.31 97 GLU A O 1
ATOM 797 N N . PRO A 1 98 ? 4.055 9.793 1.358 1.00 64.81 98 PRO A N 1
ATOM 798 C CA . PRO A 1 98 ? 5.427 10.279 1.179 1.00 64.81 98 PRO A CA 1
ATOM 799 C C . PRO A 1 98 ? 6.380 9.182 0.679 1.00 64.81 98 PRO A C 1
ATOM 801 O O . PRO A 1 98 ? 7.477 9.465 0.212 1.00 64.81 98 PRO A O 1
ATOM 804 N N . GLN A 1 99 ? 5.978 7.912 0.793 1.00 57.97 99 GLN A N 1
ATOM 805 C CA . GLN A 1 99 ? 6.821 6.738 0.528 1.00 57.97 99 GLN A CA 1
ATOM 806 C C . GLN A 1 99 ? 6.996 6.429 -0.970 1.00 57.97 99 GLN A C 1
ATOM 808 O O . GLN A 1 99 ? 7.739 5.520 -1.340 1.00 57.97 99 GLN A O 1
ATOM 813 N N . VAL A 1 100 ? 6.291 7.161 -1.831 1.00 61.16 100 VAL A N 1
ATOM 814 C CA . VAL A 1 100 ? 6.259 6.948 -3.282 1.00 61.16 100 VAL A CA 1
ATOM 815 C C . VAL A 1 100 ? 7.358 7.732 -4.011 1.00 61.16 100 VAL A C 1
ATOM 817 O O . VAL A 1 100 ? 7.874 7.268 -5.035 1.00 61.16 100 VAL A O 1
ATOM 820 N N . GLU A 1 101 ? 7.735 8.887 -3.469 1.00 59.09 101 GLU A N 1
ATOM 821 C CA . GLU A 1 101 ? 8.749 9.790 -4.010 1.00 59.09 101 GLU A CA 1
ATOM 822 C C . GLU A 1 101 ? 10.147 9.292 -3.594 1.00 59.09 101 GLU A C 1
ATOM 824 O O . GLU A 1 101 ? 10.437 9.081 -2.414 1.00 59.09 101 GLU A O 1
ATOM 829 N N . SER A 1 102 ? 11.037 9.048 -4.561 1.00 52.94 102 SER A N 1
ATOM 830 C CA . SER A 1 102 ? 12.445 8.788 -4.252 1.00 52.94 102 SER A CA 1
ATOM 831 C C . SER A 1 102 ? 13.119 10.092 -3.811 1.00 52.94 102 SER A C 1
ATOM 833 O O . SER A 1 102 ? 12.774 11.164 -4.288 1.00 52.94 102 SER A O 1
ATOM 835 N N . ARG A 1 103 ? 14.134 10.003 -2.939 1.00 49.78 103 ARG A N 1
ATOM 836 C CA . ARG A 1 103 ? 14.896 11.126 -2.338 1.00 49.78 103 ARG A CA 1
ATOM 837 C C . ARG A 1 103 ? 15.509 12.169 -3.305 1.00 49.78 103 ARG A C 1
ATOM 839 O O . ARG A 1 103 ? 16.169 13.082 -2.825 1.00 49.78 103 ARG A O 1
ATOM 846 N N . ASN A 1 104 ? 15.317 12.044 -4.619 1.00 52.09 104 ASN A N 1
ATOM 847 C CA . ASN A 1 104 ? 15.855 12.954 -5.632 1.00 52.09 104 ASN A CA 1
ATOM 848 C C . ASN A 1 104 ? 14.805 13.852 -6.305 1.00 52.09 104 ASN A C 1
ATOM 850 O O . ASN A 1 104 ? 15.185 14.661 -7.148 1.00 52.09 104 ASN A O 1
ATOM 854 N N . SER A 1 105 ? 13.518 13.754 -5.969 1.00 50.25 105 SER A N 1
ATOM 855 C CA . SER A 1 105 ? 12.558 14.793 -6.343 1.00 50.25 105 SER A CA 1
ATOM 856 C C . SER A 1 105 ? 12.558 15.879 -5.273 1.00 50.25 105 SER A C 1
ATO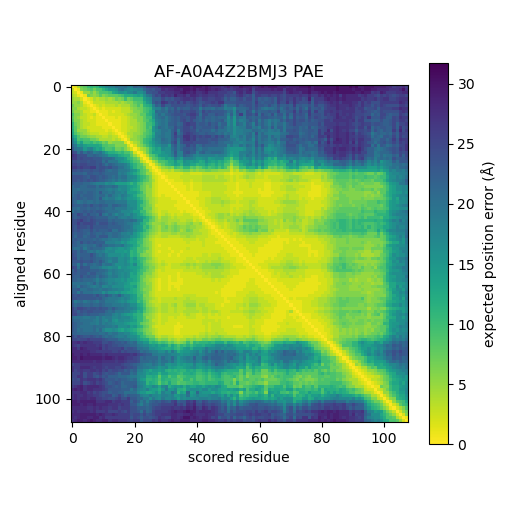M 858 O O . SER A 1 105 ? 11.888 15.796 -4.247 1.00 50.25 105 SER A O 1
ATOM 860 N N . THR A 1 106 ? 13.346 16.925 -5.506 1.00 35.69 106 THR A N 1
ATOM 861 C CA . THR A 1 106 ? 13.111 18.221 -4.875 1.00 35.69 106 THR A CA 1
ATOM 862 C C . THR A 1 106 ? 11.688 18.644 -5.233 1.00 35.69 106 THR A C 1
ATOM 864 O O . THR A 1 106 ? 11.395 18.881 -6.405 1.00 35.69 106 THR A O 1
ATOM 867 N N . CYS A 1 107 ? 10.798 18.718 -4.241 1.00 45.62 107 CYS A N 1
ATOM 868 C CA . CYS A 1 107 ? 9.551 19.464 -4.382 1.00 45.62 107 CYS A CA 1
ATOM 869 C C . CYS A 1 107 ? 9.919 20.895 -4.792 1.00 45.62 107 CYS A C 1
ATOM 871 O O . CYS A 1 107 ? 10.559 21.605 -4.015 1.00 45.62 107 CYS A O 1
ATOM 873 N N . SER A 1 108 ? 9.574 21.274 -6.022 1.00 35.72 108 SER A N 1
ATOM 874 C CA . SER A 1 108 ? 9.423 22.681 -6.405 1.00 35.72 108 SER A CA 1
ATOM 875 C C . SER A 1 108 ? 7.999 23.120 -6.113 1.00 35.72 108 SER A C 1
ATOM 877 O O . SER A 1 108 ? 7.095 22.269 -6.288 1.00 35.72 108 SER A O 1
#

Solvent-accessible surface area (backbone atoms only — not comparable to full-atom values): 7188 Å² total; per-residue (Å²): 137,82,79,60,71,65,59,55,53,53,53,50,53,55,56,60,61,73,66,62,75,80,74,64,74,31,95,52,57,78,93,34,30,80,29,26,72,93,50,50,77,89,78,94,80,81,59,93,48,55,43,35,34,55,42,62,57,95,89,38,75,67,32,24,35,38,30,31,65,80,78,73,41,76,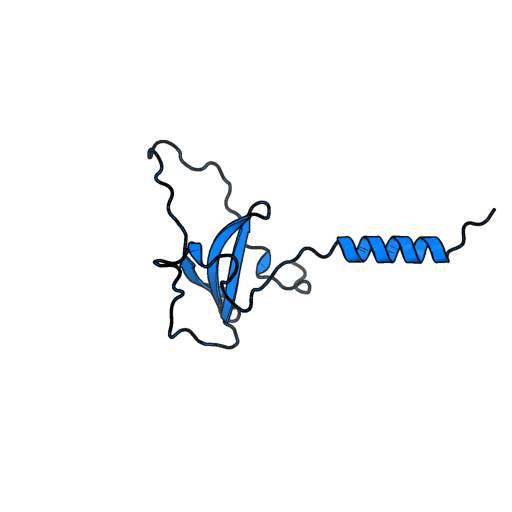78,42,74,31,55,74,86,74,88,69,93,78,75,76,76,77,89,68,76,94,76,82,76,73,81,76,64,61,100,80,70,76,85,126

Foldseek 3Di:
DDDDPVVVVVVVVVVVVVPPDPLDQDPDCVLALVQDDVSDDDPDDDDPQWTWHQQDDPNHRAWIFTARLVVRDTPDIGGDDDDDPVPDDDPDDDDDRPSSDDPPDDDD

Radius of gyration: 19.59 Å; Cα contacts (8 Å, |Δi|>4): 99; chains: 1; bounding box: 65×38×39 Å

Sequence (108 aa):
MMRPLSSYVWILCLLMMSLRGDTSVASTFRDCSHFFYMQTPPVGMTGSSLRRICQRYANEARYATLYDGARRLPLYSAYIFKKSDGKRRMDTPWMYEPQVESRNSTCS